Protein AF-A0A5Q2N3W5-F1 (afdb_monomer_lite)

Organism: NCBI:txid356322

Foldseek 3Di:
DVVVVVVVLVVVLVPDDDPRNVVSVVVVVVVVVVVVVVVVVVVVVVQQVPWWWKWKDKPPDIDIDTDDDDQVVSVVVLCVDPVNVVSCVVCVVVVHHIDIDIDTPDD

Sequence (107 aa):
MIKKRIAKKREKAAFLEGEAKEQFIADAKAARRIKRAINRATRRQQHKAEQSRYRVMINNAKMFVTNVANEEEALKKASTHRTFKEQVRMAKSAGREPNISVQILEK

Radiu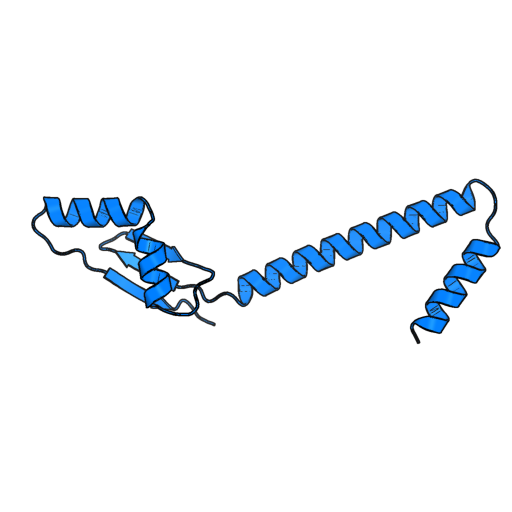s of gyration: 26.45 Å; chains: 1; bounding box: 59×21×67 Å

Secondary structure (DSSP, 8-state):
-HHHHHHHHHHHHHS--THHHHHHHHHHHHHHHHHHHHHHHHHHHHHHHHS-EEEEEETTEEEEEES-SSHHHHHHHHHHSHHHHHHHHHHHHTT----EEEEEE--

pLDDT: mean 81.99, std 9.6, range [54.56, 93.88]

Structure (mmCIF, N/CA/C/O backbone):
data_AF-A0A5Q2N3W5-F1
#
_entry.id   AF-A0A5Q2N3W5-F1
#
loop_
_atom_site.group_PDB
_atom_site.id
_atom_site.type_symbol
_atom_site.label_atom_id
_atom_site.label_alt_id
_atom_site.label_comp_id
_atom_site.label_asym_id
_atom_site.label_entity_id
_atom_site.label_seq_id
_atom_site.pdbx_PDB_ins_code
_ato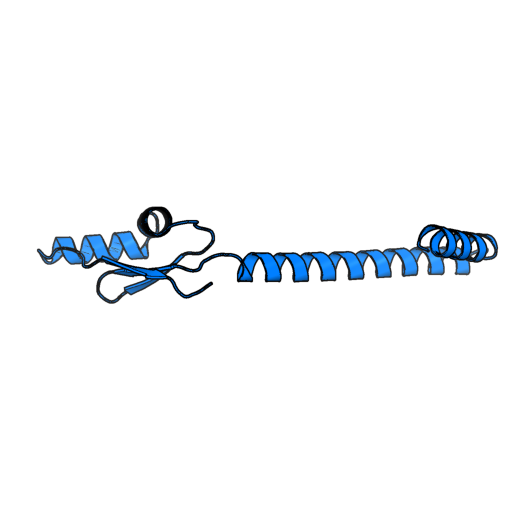m_site.Cartn_x
_atom_site.Cartn_y
_atom_site.Cartn_z
_atom_site.occupancy
_atom_site.B_iso_or_equiv
_atom_site.auth_seq_id
_atom_site.auth_comp_id
_atom_site.auth_asym_id
_atom_site.auth_atom_id
_atom_site.pdbx_PDB_model_num
ATOM 1 N N . MET A 1 1 ? 31.658 -8.291 -15.296 1.00 61.56 1 MET A N 1
ATOM 2 C CA . MET A 1 1 ? 30.882 -8.566 -16.538 1.00 61.56 1 MET A CA 1
ATOM 3 C C . MET A 1 1 ? 30.121 -7.370 -17.127 1.00 61.56 1 MET A C 1
ATOM 5 O O . MET A 1 1 ? 30.046 -7.271 -18.347 1.00 61.56 1 MET A O 1
ATOM 9 N N . ILE A 1 2 ? 29.563 -6.456 -16.323 1.00 57.62 2 ILE A N 1
ATOM 10 C CA . ILE A 1 2 ? 28.739 -5.332 -16.824 1.00 57.62 2 ILE A CA 1
ATOM 11 C C . ILE A 1 2 ? 29.518 -4.397 -17.770 1.00 57.62 2 ILE A C 1
ATOM 13 O O . ILE A 1 2 ? 29.005 -4.045 -18.830 1.00 57.62 2 ILE A O 1
ATOM 17 N N . LYS A 1 3 ? 30.782 -4.079 -17.449 1.00 60.03 3 LYS A N 1
ATOM 18 C CA . LYS A 1 3 ? 31.656 -3.230 -18.283 1.00 60.03 3 LYS A CA 1
ATOM 19 C C . LYS A 1 3 ? 31.836 -3.778 -19.714 1.00 60.03 3 LYS A C 1
ATOM 21 O O . LYS A 1 3 ? 31.668 -3.027 -20.668 1.00 60.03 3 LYS A O 1
ATOM 26 N N . LYS A 1 4 ? 32.033 -5.099 -19.872 1.00 69.69 4 LYS A N 1
ATOM 27 C CA . LYS A 1 4 ? 32.146 -5.771 -21.187 1.00 69.69 4 LYS A CA 1
ATOM 28 C C . LYS A 1 4 ? 30.849 -5.682 -22.013 1.00 69.69 4 LYS A C 1
ATOM 30 O O . LYS A 1 4 ? 30.894 -5.462 -23.217 1.00 69.69 4 LYS A O 1
ATOM 35 N N . ARG A 1 5 ? 29.675 -5.794 -21.373 1.00 64.50 5 ARG A N 1
ATOM 36 C CA . ARG A 1 5 ? 28.367 -5.652 -22.051 1.00 64.50 5 ARG A CA 1
ATOM 37 C C . ARG A 1 5 ? 28.077 -4.213 -22.491 1.00 64.50 5 ARG A C 1
ATOM 39 O O . ARG A 1 5 ? 27.420 -4.017 -23.509 1.00 64.50 5 ARG A O 1
ATOM 46 N N . ILE A 1 6 ? 28.538 -3.222 -21.727 1.00 67.69 6 ILE A N 1
ATOM 47 C CA . ILE A 1 6 ? 28.403 -1.801 -22.080 1.00 67.69 6 ILE A CA 1
ATOM 48 C C . ILE A 1 6 ? 29.314 -1.459 -23.264 1.00 67.69 6 ILE A C 1
ATOM 50 O O . ILE A 1 6 ? 28.844 -0.809 -24.194 1.00 67.69 6 ILE A O 1
ATOM 54 N N . ALA A 1 7 ? 30.557 -1.949 -23.269 1.00 67.00 7 ALA A N 1
ATOM 55 C CA . ALA A 1 7 ? 31.491 -1.784 -24.386 1.00 67.00 7 ALA A CA 1
ATOM 56 C C . ALA A 1 7 ? 30.921 -2.353 -25.699 1.00 67.00 7 ALA A C 1
ATOM 58 O O . ALA A 1 7 ? 30.755 -1.611 -26.660 1.00 67.00 7 ALA A O 1
ATOM 59 N N . LYS A 1 8 ? 30.433 -3.602 -25.683 1.00 71.25 8 LYS A N 1
ATOM 60 C CA . LYS A 1 8 ? 29.842 -4.262 -26.865 1.00 71.25 8 LYS A CA 1
ATOM 61 C C . LYS A 1 8 ? 28.601 -3.548 -27.433 1.00 71.25 8 LYS A C 1
ATOM 63 O O . LYS A 1 8 ? 28.320 -3.623 -28.624 1.00 71.25 8 LYS A O 1
ATOM 68 N N . LYS A 1 9 ? 27.826 -2.852 -26.587 1.00 66.44 9 LYS A N 1
ATOM 69 C CA . LYS A 1 9 ? 26.688 -2.021 -27.033 1.00 66.44 9 LYS A CA 1
ATOM 70 C C . LYS A 1 9 ? 27.127 -0.687 -27.639 1.00 66.44 9 LYS A C 1
ATOM 72 O O . LYS A 1 9 ? 26.430 -0.185 -28.512 1.00 66.44 9 LYS A O 1
ATOM 77 N N . ARG A 1 10 ? 28.241 -0.116 -27.168 1.00 67.12 10 ARG A N 1
ATOM 78 C CA . ARG A 1 10 ? 28.831 1.106 -27.733 1.00 67.12 10 ARG A CA 1
ATOM 79 C C . ARG A 1 10 ? 29.478 0.828 -29.087 1.00 67.12 10 ARG A C 1
ATOM 81 O O . ARG A 1 10 ? 29.238 1.592 -30.006 1.00 67.12 10 ARG A O 1
ATOM 88 N N . GLU A 1 11 ? 30.175 -0.297 -29.225 1.00 65.44 11 GLU A N 1
ATOM 89 C CA . GLU A 1 11 ? 30.737 -0.762 -30.503 1.00 65.44 11 GLU A CA 1
ATOM 90 C C . GLU A 1 11 ? 29.647 -0.958 -31.566 1.00 65.44 11 GLU A C 1
ATOM 92 O O . GLU A 1 11 ? 29.752 -0.413 -32.656 1.00 65.44 11 GLU A O 1
ATOM 97 N N . LYS A 1 12 ? 28.536 -1.636 -31.236 1.00 65.75 12 LYS A N 1
ATOM 98 C CA . LYS A 1 12 ? 27.404 -1.782 -32.172 1.00 65.75 12 LYS A CA 1
ATOM 99 C C . LYS A 1 12 ? 26.749 -0.455 -32.561 1.00 65.75 12 LYS A C 1
ATOM 101 O O . LYS A 1 12 ? 26.337 -0.306 -33.699 1.00 65.75 12 LYS A O 1
ATOM 106 N N . ALA A 1 13 ? 26.638 0.493 -31.632 1.00 62.44 13 ALA A N 1
ATOM 107 C CA . ALA A 1 13 ? 26.067 1.810 -31.918 1.00 62.44 13 ALA A CA 1
ATOM 108 C C . ALA A 1 13 ? 27.012 2.714 -32.731 1.00 62.44 13 ALA A C 1
ATOM 110 O O . ALA A 1 13 ? 26.544 3.665 -33.350 1.00 62.44 13 ALA A O 1
ATOM 111 N N . ALA A 1 14 ? 28.320 2.435 -32.704 1.00 65.19 14 ALA A N 1
ATOM 112 C CA . ALA A 1 14 ? 29.327 3.144 -33.488 1.00 65.19 14 ALA A CA 1
ATOM 113 C C . ALA A 1 14 ? 29.337 2.721 -34.968 1.00 65.19 14 ALA A C 1
ATOM 115 O O . ALA A 1 14 ? 29.767 3.503 -35.800 1.00 65.19 14 ALA A O 1
ATOM 116 N N . PHE A 1 15 ? 28.829 1.523 -35.285 1.00 63.91 15 PHE A N 1
ATOM 117 C CA . PHE A 1 15 ? 28.721 0.983 -36.649 1.00 63.91 15 PHE A CA 1
ATOM 118 C C . PHE A 1 15 ? 27.369 1.252 -37.337 1.00 63.91 15 PHE A C 1
ATOM 120 O O . PHE A 1 15 ? 27.165 0.821 -38.467 1.00 63.91 15 PHE A O 1
ATOM 127 N N . LEU A 1 16 ? 26.426 1.912 -36.658 1.00 69.44 16 LEU A N 1
ATOM 128 C CA . LEU A 1 16 ? 25.121 2.271 -37.220 1.00 69.44 16 LEU A CA 1
ATOM 129 C C . LEU A 1 16 ? 25.136 3.745 -37.638 1.00 69.44 16 LEU A C 1
ATOM 131 O O . LEU A 1 16 ? 25.495 4.606 -36.832 1.00 69.44 16 LEU A O 1
ATOM 135 N N . GLU A 1 17 ? 24.683 4.037 -38.855 1.00 71.19 17 GLU A N 1
ATOM 136 C CA . GLU A 1 17 ? 24.532 5.393 -39.397 1.00 71.19 17 GLU A CA 1
ATOM 137 C C . GLU A 1 17 ? 23.094 5.635 -39.883 1.00 71.19 17 GLU A C 1
ATOM 139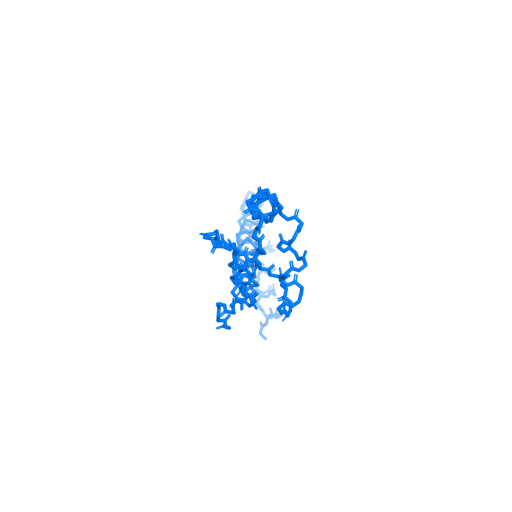 O O . GLU A 1 17 ? 22.332 4.689 -40.095 1.00 71.19 17 GLU A O 1
ATOM 144 N N . GLY A 1 18 ? 22.703 6.909 -39.997 1.00 71.06 18 GLY A N 1
ATOM 145 C CA . GLY A 1 18 ? 21.362 7.313 -40.434 1.00 71.06 18 GLY A CA 1
ATOM 146 C C . GLY A 1 18 ? 20.223 6.808 -39.537 1.00 71.06 18 GLY A C 1
ATOM 147 O O . GLY A 1 18 ? 20.368 6.684 -38.316 1.00 71.06 18 GLY A O 1
ATOM 148 N N . GLU A 1 19 ? 19.085 6.490 -40.153 1.00 68.50 19 GLU A N 1
ATOM 149 C CA . GLU A 1 19 ? 17.837 6.085 -39.483 1.00 68.50 19 GLU A CA 1
ATOM 150 C C . GLU A 1 19 ? 18.004 4.851 -38.576 1.00 68.50 19 GLU A C 1
ATOM 152 O O . GLU A 1 19 ? 17.409 4.769 -37.500 1.00 68.50 19 GLU A O 1
ATOM 157 N N . ALA A 1 20 ? 18.891 3.914 -38.929 1.00 74.38 20 ALA A N 1
ATOM 158 C CA . ALA A 1 20 ? 19.138 2.706 -38.137 1.00 74.38 20 ALA A CA 1
ATOM 159 C C . ALA A 1 20 ? 19.748 3.011 -36.754 1.00 74.38 20 ALA A C 1
ATOM 161 O O . ALA A 1 20 ? 19.461 2.325 -35.765 1.00 74.38 20 ALA A O 1
ATOM 162 N N . LYS A 1 21 ? 20.573 4.061 -36.655 1.00 74.38 21 LYS A N 1
ATOM 163 C CA . LYS A 1 21 ? 21.139 4.531 -35.383 1.00 74.38 21 LYS A CA 1
ATOM 164 C C . LYS A 1 21 ? 20.059 5.153 -34.504 1.00 74.38 21 LYS A C 1
ATOM 166 O O . LYS A 1 21 ? 20.026 4.901 -33.297 1.00 74.38 21 LYS A O 1
ATOM 171 N N . GLU A 1 22 ? 19.172 5.939 -35.101 1.00 74.56 22 GLU A N 1
ATOM 172 C CA . GLU A 1 22 ? 18.067 6.596 -34.403 1.00 74.56 22 GLU A CA 1
ATOM 173 C C . GLU A 1 22 ? 17.059 5.576 -33.869 1.00 74.56 22 GLU A C 1
ATOM 175 O O . GLU A 1 22 ? 16.726 5.615 -32.679 1.00 74.56 22 GLU A O 1
ATOM 180 N N . GLN A 1 23 ? 16.683 4.592 -34.692 1.00 77.19 23 GLN A N 1
ATOM 181 C CA . GLN A 1 23 ? 15.826 3.470 -34.307 1.00 77.19 23 GLN A CA 1
ATOM 182 C C . GLN A 1 23 ? 16.429 2.693 -33.127 1.00 77.19 23 GLN A C 1
ATOM 184 O O . GLN A 1 23 ? 15.775 2.472 -32.107 1.00 77.19 23 GLN A O 1
ATOM 189 N N . PHE A 1 24 ? 17.724 2.360 -33.198 1.00 77.56 24 PHE A N 1
ATOM 190 C CA . PHE A 1 24 ? 18.418 1.639 -32.130 1.00 77.56 24 PHE A CA 1
ATOM 191 C C . PHE A 1 24 ? 18.456 2.426 -30.810 1.00 77.56 24 PHE A C 1
ATOM 193 O O . PHE A 1 24 ? 18.295 1.856 -29.722 1.00 77.56 24 PHE A O 1
ATOM 200 N N . ILE A 1 25 ? 18.658 3.746 -30.872 1.00 77.75 25 ILE A N 1
ATOM 201 C CA . ILE A 1 25 ? 18.619 4.623 -29.694 1.00 77.75 25 ILE A CA 1
ATOM 202 C C . ILE A 1 25 ? 17.200 4.678 -29.115 1.00 77.75 25 ILE A C 1
ATOM 204 O O . ILE A 1 25 ? 17.044 4.598 -27.886 1.00 77.75 25 ILE A O 1
ATOM 208 N N . ALA A 1 26 ? 16.180 4.792 -29.968 1.00 78.88 26 ALA A N 1
ATOM 209 C CA . ALA A 1 26 ? 14.776 4.819 -29.576 1.00 78.88 26 ALA A CA 1
ATOM 210 C C . ALA A 1 26 ? 14.367 3.516 -28.871 1.00 78.88 26 ALA A C 1
ATOM 212 O O . ALA A 1 26 ? 13.892 3.563 -27.730 1.00 78.88 26 ALA A O 1
ATOM 213 N N . ASP A 1 27 ? 14.678 2.363 -29.461 1.00 78.12 27 ASP A N 1
ATOM 214 C CA . ASP A 1 27 ? 14.396 1.038 -28.902 1.00 78.12 27 ASP A CA 1
ATOM 215 C C . ASP A 1 27 ? 15.124 0.816 -27.575 1.00 78.12 27 ASP A C 1
ATOM 217 O O . ASP A 1 27 ? 14.541 0.378 -26.576 1.00 78.12 27 ASP A O 1
ATOM 221 N N . ALA A 1 28 ? 16.401 1.202 -27.495 1.00 82.44 28 ALA A N 1
ATOM 222 C CA . ALA A 1 28 ? 17.161 1.119 -26.253 1.00 82.44 28 ALA A CA 1
ATOM 223 C C . ALA A 1 28 ? 16.561 2.007 -25.147 1.00 82.44 28 ALA A C 1
ATOM 225 O O . ALA A 1 28 ? 16.580 1.634 -23.965 1.00 82.44 28 ALA A O 1
ATOM 226 N N . LYS A 1 29 ? 16.029 3.185 -25.495 1.00 84.62 29 LYS A N 1
ATOM 227 C CA . LYS A 1 29 ? 15.350 4.094 -24.559 1.00 84.62 29 LYS A CA 1
ATOM 228 C C . LYS A 1 29 ? 14.006 3.513 -24.114 1.00 84.62 29 LYS A C 1
ATOM 230 O O . LYS A 1 29 ? 13.723 3.544 -22.912 1.00 84.62 29 LYS A O 1
ATOM 235 N N . ALA A 1 30 ? 13.230 2.935 -25.029 1.00 84.44 30 ALA A N 1
ATOM 236 C CA . ALA A 1 30 ? 11.970 2.254 -24.741 1.00 84.44 30 ALA A CA 1
ATOM 237 C C . ALA A 1 30 ? 12.180 1.063 -23.793 1.00 84.44 30 ALA A C 1
ATOM 239 O O . ALA A 1 30 ? 11.576 1.015 -22.720 1.00 84.44 30 ALA A O 1
ATOM 240 N N . ALA A 1 31 ? 13.144 0.186 -24.084 1.00 85.81 31 ALA A N 1
ATOM 241 C CA . ALA A 1 31 ? 13.488 -0.950 -23.229 1.00 85.81 31 ALA A CA 1
ATOM 242 C C . ALA A 1 31 ? 13.898 -0.516 -21.807 1.00 85.81 31 ALA A C 1
ATOM 244 O O . ALA A 1 31 ? 13.493 -1.124 -20.813 1.00 85.81 31 ALA A O 1
ATOM 245 N N . ARG A 1 32 ? 14.666 0.579 -21.670 1.00 86.38 32 ARG A N 1
ATOM 246 C CA . ARG A 1 32 ? 15.003 1.150 -20.350 1.00 86.38 32 ARG A CA 1
ATOM 247 C C . ARG A 1 32 ? 13.769 1.670 -19.614 1.00 86.38 32 ARG A C 1
ATOM 249 O O . ARG A 1 32 ? 13.694 1.499 -18.397 1.00 86.38 32 ARG A O 1
ATOM 256 N N . ARG A 1 33 ? 12.832 2.319 -20.312 1.00 89.44 33 ARG A N 1
ATOM 257 C CA . ARG A 1 33 ? 11.578 2.819 -19.721 1.00 89.44 33 ARG A CA 1
ATOM 258 C C . ARG A 1 33 ? 10.716 1.666 -19.212 1.00 89.44 33 ARG A C 1
ATOM 260 O O . ARG A 1 33 ? 10.324 1.707 -18.049 1.00 89.44 33 ARG A O 1
ATOM 267 N N . ILE A 1 34 ? 10.529 0.622 -20.019 1.00 88.62 34 ILE A N 1
ATOM 268 C CA . ILE A 1 34 ? 9.779 -0.587 -19.645 1.00 88.62 34 ILE A CA 1
ATOM 269 C C . ILE A 1 34 ? 10.413 -1.246 -18.418 1.00 88.62 34 ILE A C 1
ATOM 271 O O . ILE A 1 34 ? 9.745 -1.436 -17.404 1.00 88.62 34 ILE A O 1
ATOM 275 N N . LYS A 1 35 ? 11.731 -1.486 -18.436 1.00 92.12 35 LYS A N 1
ATOM 276 C CA . LYS A 1 35 ? 12.438 -2.067 -17.284 1.00 92.12 35 LYS A CA 1
ATOM 277 C C . LYS A 1 35 ? 12.277 -1.227 -16.012 1.00 92.12 35 LYS A C 1
ATOM 279 O O . LYS A 1 35 ? 12.076 -1.774 -14.932 1.00 92.12 35 LYS A O 1
ATOM 284 N N . ARG A 1 36 ? 12.364 0.104 -16.114 1.00 93.88 36 ARG A N 1
ATOM 285 C CA . ARG A 1 36 ? 12.141 1.003 -14.967 1.00 93.88 36 ARG A CA 1
ATOM 286 C C . ARG A 1 36 ? 10.704 0.921 -14.455 1.00 93.88 36 ARG A C 1
ATOM 288 O O . ARG A 1 36 ? 10.520 0.948 -13.243 1.00 93.88 36 ARG A O 1
ATOM 295 N N . ALA A 1 37 ? 9.716 0.838 -15.343 1.00 93.19 37 ALA A N 1
ATOM 296 C CA . ALA A 1 37 ? 8.313 0.699 -14.967 1.00 93.19 37 ALA A CA 1
ATOM 297 C C . ALA A 1 37 ? 8.067 -0.618 -14.217 1.00 93.19 37 ALA A C 1
ATOM 299 O O . ALA A 1 37 ? 7.509 -0.581 -13.122 1.00 93.19 37 ALA A O 1
ATOM 300 N N . ILE A 1 38 ? 8.587 -1.736 -14.736 1.00 92.75 38 ILE A N 1
ATOM 301 C CA . ILE A 1 38 ? 8.521 -3.052 -14.083 1.00 92.75 38 ILE A CA 1
ATOM 302 C C . ILE A 1 38 ? 9.173 -2.985 -12.700 1.00 92.75 38 ILE A C 1
ATOM 304 O O . ILE A 1 38 ? 8.511 -3.249 -11.705 1.00 92.75 38 ILE A O 1
ATOM 308 N N . ASN A 1 39 ? 10.419 -2.509 -12.604 1.00 92.75 39 ASN A N 1
ATOM 309 C CA . ASN A 1 39 ? 11.118 -2.404 -11.320 1.00 92.75 39 ASN A CA 1
ATOM 310 C C . ASN A 1 39 ? 10.365 -1.533 -10.298 1.00 92.75 39 ASN A C 1
ATOM 312 O O . ASN A 1 39 ? 10.349 -1.844 -9.110 1.00 92.75 39 ASN A O 1
ATOM 316 N N . ARG A 1 40 ? 9.743 -0.430 -10.740 1.00 92.94 40 ARG A N 1
ATOM 317 C CA . ARG A 1 40 ? 8.917 0.422 -9.870 1.00 92.94 40 ARG A CA 1
ATOM 318 C C . ARG A 1 40 ? 7.667 -0.312 -9.394 1.00 92.94 40 ARG A C 1
ATOM 320 O O . ARG A 1 40 ? 7.315 -0.173 -8.227 1.00 92.94 40 ARG A O 1
ATOM 327 N N . ALA A 1 41 ? 7.003 -1.065 -10.269 1.00 89.94 41 ALA A N 1
ATOM 328 C CA . ALA A 1 41 ? 5.833 -1.859 -9.913 1.00 89.94 41 ALA A CA 1
ATOM 329 C C . ALA A 1 41 ? 6.198 -2.964 -8.912 1.00 89.94 41 ALA A C 1
ATOM 331 O O . ALA A 1 41 ? 5.581 -3.038 -7.851 1.00 89.94 41 ALA A O 1
ATOM 332 N N . THR A 1 42 ? 7.263 -3.725 -9.178 1.00 91.44 42 THR A N 1
ATOM 333 C CA . THR A 1 42 ? 7.770 -4.768 -8.276 1.00 91.44 42 THR A CA 1
ATOM 334 C C . THR A 1 42 ? 8.132 -4.196 -6.909 1.00 91.44 42 THR A C 1
ATOM 336 O O . THR A 1 42 ? 7.671 -4.709 -5.897 1.00 91.44 42 THR A O 1
ATOM 339 N N . ARG A 1 43 ? 8.864 -3.073 -6.859 1.00 88.50 43 ARG A N 1
ATOM 340 C CA . ARG A 1 43 ? 9.221 -2.422 -5.589 1.00 88.50 43 ARG A CA 1
ATOM 341 C C . ARG A 1 43 ? 7.991 -1.946 -4.811 1.00 88.50 43 ARG A C 1
ATOM 343 O O . ARG A 1 43 ? 7.951 -2.061 -3.593 1.00 88.50 43 ARG A O 1
ATOM 350 N N . ARG A 1 44 ? 6.975 -1.410 -5.495 1.00 85.69 44 ARG A N 1
ATOM 351 C CA . ARG A 1 44 ? 5.707 -1.024 -4.849 1.00 85.69 44 ARG A CA 1
ATOM 352 C C . ARG A 1 44 ? 4.964 -2.237 -4.299 1.00 85.69 44 ARG A C 1
ATOM 354 O O . ARG A 1 44 ? 4.371 -2.131 -3.234 1.00 85.69 44 ARG A O 1
ATOM 361 N N . GLN A 1 45 ? 4.972 -3.355 -5.018 1.00 84.69 45 GLN A N 1
ATOM 362 C CA . GLN A 1 45 ? 4.341 -4.591 -4.566 1.00 84.69 45 GLN A CA 1
ATOM 363 C C . GLN A 1 45 ? 5.065 -5.170 -3.347 1.00 84.69 45 GLN A C 1
ATOM 365 O O . GLN A 1 45 ? 4.399 -5.502 -2.375 1.00 84.69 45 GLN A O 1
ATOM 370 N N . GLN A 1 46 ? 6.400 -5.196 -3.367 1.00 86.19 46 GLN A N 1
ATOM 371 C CA . GLN A 1 46 ? 7.230 -5.598 -2.228 1.00 86.19 46 GLN A CA 1
ATOM 372 C C . GLN A 1 46 ? 6.955 -4.721 -1.005 1.00 86.19 46 GLN A C 1
ATOM 374 O O . GLN A 1 46 ? 6.549 -5.243 0.021 1.00 86.19 46 GLN A O 1
ATOM 379 N N . HIS A 1 47 ? 7.003 -3.391 -1.140 1.00 81.25 47 HIS A N 1
ATOM 380 C CA . HIS A 1 47 ? 6.672 -2.495 -0.026 1.00 81.25 47 HIS A CA 1
ATOM 381 C C . HIS A 1 47 ? 5.236 -2.671 0.496 1.00 81.25 47 HIS A C 1
ATOM 383 O O . HIS A 1 47 ? 5.000 -2.539 1.689 1.00 81.25 47 HIS A O 1
ATOM 389 N N . LYS A 1 48 ? 4.257 -2.973 -0.369 1.00 76.56 48 LYS A N 1
ATOM 390 C CA . LYS A 1 48 ? 2.875 -3.268 0.060 1.00 76.56 48 LYS A CA 1
ATOM 391 C C . LYS A 1 48 ? 2.724 -4.618 0.767 1.00 76.56 48 LYS A C 1
ATOM 393 O O . LYS A 1 48 ? 1.726 -4.795 1.468 1.00 76.56 48 LYS A O 1
ATOM 398 N N . ALA A 1 49 ? 3.620 -5.562 0.495 1.00 75.12 49 ALA A N 1
ATOM 399 C CA . ALA A 1 49 ? 3.666 -6.866 1.143 1.00 75.12 49 ALA A CA 1
ATOM 400 C C . ALA A 1 49 ? 4.414 -6.786 2.482 1.00 75.12 49 ALA A C 1
ATOM 402 O O . ALA A 1 49 ? 3.938 -7.331 3.460 1.00 75.12 49 ALA A O 1
ATOM 403 N N . GLU A 1 50 ? 5.514 -6.030 2.544 1.00 75.50 50 GLU A N 1
ATOM 404 C CA . GLU A 1 50 ? 6.307 -5.792 3.764 1.00 75.50 50 GLU A CA 1
ATOM 405 C C . GLU A 1 50 ? 5.576 -4.944 4.815 1.00 75.50 50 GLU A C 1
ATOM 407 O O . GLU A 1 50 ? 5.935 -4.950 5.990 1.00 75.50 50 GLU A O 1
ATOM 412 N N . GLN A 1 51 ? 4.580 -4.157 4.404 1.00 74.50 51 GLN A N 1
ATOM 413 C CA . GLN A 1 51 ? 3.796 -3.352 5.332 1.00 74.50 51 GLN A CA 1
ATOM 414 C C . GLN A 1 51 ? 2.860 -4.235 6.154 1.00 74.50 51 GLN A C 1
ATOM 416 O O . GLN A 1 51 ? 1.859 -4.725 5.626 1.00 74.50 51 GLN A O 1
ATOM 421 N N . SER A 1 52 ? 3.123 -4.306 7.460 1.00 71.06 52 SER A N 1
ATOM 422 C CA . SER A 1 52 ? 2.202 -4.870 8.443 1.00 71.06 52 SER A CA 1
ATOM 423 C C . SER A 1 52 ? 0.799 -4.301 8.246 1.00 71.06 52 SER A C 1
ATOM 425 O O . SER A 1 52 ? 0.601 -3.080 8.125 1.00 71.06 52 SER A O 1
ATOM 427 N N . ARG A 1 53 ? -0.187 -5.195 8.191 1.00 81.06 53 ARG A N 1
ATOM 428 C CA . ARG A 1 53 ? -1.597 -4.828 8.083 1.00 81.06 53 ARG A CA 1
ATOM 429 C C . ARG A 1 53 ? -2.261 -5.054 9.426 1.00 81.06 53 ARG A C 1
ATOM 431 O O . ARG A 1 53 ? -2.295 -6.166 9.934 1.00 81.06 53 ARG A O 1
ATOM 438 N N . TYR A 1 54 ? -2.842 -3.999 9.972 1.00 87.12 54 TYR A N 1
ATOM 439 C CA . TYR A 1 54 ? -3.634 -4.070 11.190 1.00 87.12 54 TYR A CA 1
ATOM 440 C C . TYR A 1 54 ? -5.110 -3.992 10.822 1.00 87.12 54 TYR A C 1
ATOM 442 O O . TYR A 1 54 ? -5.541 -3.116 10.069 1.00 87.12 54 TYR A O 1
ATOM 450 N N . ARG A 1 55 ? -5.903 -4.915 11.350 1.00 87.44 55 ARG A N 1
ATOM 451 C CA . ARG A 1 55 ? -7.359 -4.841 11.347 1.00 87.44 55 ARG A CA 1
ATOM 452 C C . ARG A 1 55 ? -7.797 -4.191 12.647 1.00 87.44 55 ARG A C 1
ATOM 454 O O . ARG A 1 55 ? -7.631 -4.767 13.713 1.00 87.44 55 ARG A O 1
ATOM 461 N N . VAL A 1 56 ? -8.388 -3.010 12.546 1.00 87.94 56 VAL A N 1
ATOM 462 C CA . VAL A 1 56 ? -9.045 -2.341 13.668 1.00 87.94 56 VAL A CA 1
ATOM 463 C C . VAL A 1 56 ? -10.538 -2.629 13.569 1.00 87.94 56 VAL A C 1
ATOM 465 O O . VAL A 1 56 ? -11.189 -2.301 12.576 1.00 87.94 56 VAL A O 1
ATOM 468 N N . MET A 1 57 ? -11.067 -3.293 14.582 1.00 89.19 57 MET A N 1
ATOM 469 C CA . MET A 1 57 ? -12.475 -3.614 14.759 1.00 89.19 57 MET A CA 1
ATOM 470 C C . MET A 1 57 ? -13.078 -2.609 15.734 1.00 89.19 57 MET A C 1
ATOM 472 O O . MET A 1 57 ? -12.508 -2.372 16.794 1.00 89.19 57 MET A O 1
ATOM 476 N N . ILE A 1 58 ? -14.217 -2.016 15.380 1.00 88.12 58 ILE A N 1
ATOM 477 C CA . ILE A 1 58 ? -14.945 -1.078 16.244 1.00 88.12 58 ILE A CA 1
ATOM 478 C C . ILE A 1 58 ? -16.414 -1.448 16.179 1.00 88.12 58 ILE A C 1
ATOM 480 O O . ILE A 1 58 ? -17.047 -1.281 15.133 1.00 88.12 58 ILE A O 1
ATOM 484 N N . ASN 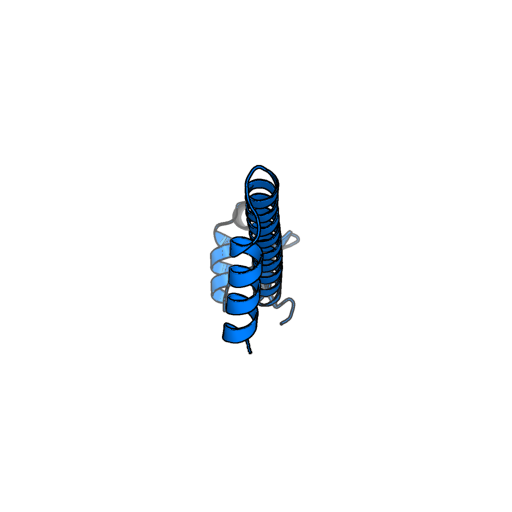A 1 59 ? -16.961 -1.943 17.284 1.00 85.62 59 ASN A N 1
ATOM 485 C CA . ASN A 1 59 ? -18.295 -2.533 17.327 1.00 85.62 59 ASN A CA 1
ATOM 486 C C . ASN A 1 59 ? -18.439 -3.592 16.208 1.00 85.62 59 ASN A C 1
ATOM 488 O O . ASN A 1 59 ? -17.761 -4.616 16.232 1.00 85.62 59 ASN A O 1
ATOM 492 N N . ASN A 1 60 ? -19.253 -3.310 15.184 1.00 83.00 60 ASN A N 1
ATOM 493 C CA . ASN A 1 60 ? -19.478 -4.192 14.033 1.00 83.00 60 ASN A CA 1
ATOM 494 C C . ASN A 1 60 ? -18.718 -3.762 12.762 1.00 83.00 60 ASN A C 1
ATOM 496 O O . ASN A 1 60 ? -18.789 -4.442 11.737 1.00 83.00 60 ASN A O 1
ATOM 500 N N . ALA A 1 61 ? -18.004 -2.635 12.799 1.00 83.81 61 ALA A N 1
ATOM 501 C CA . ALA A 1 61 ? -17.256 -2.120 11.661 1.00 83.81 61 ALA A CA 1
ATOM 502 C C . ALA A 1 61 ? -15.819 -2.650 11.659 1.00 83.81 61 ALA A C 1
ATOM 504 O O . ALA A 1 61 ? -15.161 -2.726 12.698 1.00 83.81 61 ALA A O 1
ATOM 505 N N . LYS A 1 62 ? -15.320 -2.980 10.465 1.00 87.31 62 LYS A N 1
ATOM 506 C CA . LYS A 1 62 ? -13.940 -3.426 10.254 1.00 87.31 62 LYS A CA 1
ATOM 507 C C . LYS A 1 62 ? -13.186 -2.379 9.455 1.00 87.31 62 LYS A C 1
ATOM 509 O O . LYS A 1 62 ? -13.685 -1.890 8.443 1.00 87.31 62 LYS A O 1
ATOM 514 N N . MET A 1 63 ? -11.971 -2.079 9.879 1.00 87.69 63 MET A N 1
ATOM 515 C CA . MET A 1 63 ? -11.069 -1.173 9.189 1.00 87.69 63 MET A CA 1
ATOM 516 C C . MET A 1 63 ? -9.706 -1.8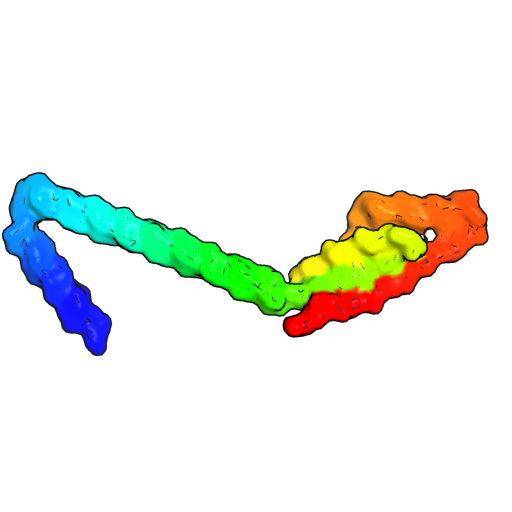21 9.007 1.00 87.69 63 MET A C 1
ATOM 518 O O . MET A 1 63 ? -9.206 -2.491 9.904 1.00 87.69 63 MET A O 1
ATOM 522 N N . PHE A 1 64 ? -9.091 -1.592 7.850 1.00 86.19 64 PHE A N 1
ATOM 523 C CA . PHE A 1 64 ? -7.734 -2.047 7.572 1.00 86.19 64 PHE A CA 1
ATOM 524 C C . PHE A 1 64 ? -6.800 -0.845 7.549 1.00 86.19 64 PHE A C 1
ATOM 526 O O . PHE A 1 64 ? -7.011 0.106 6.797 1.00 86.19 64 PHE A O 1
ATOM 533 N N . VAL A 1 65 ? -5.765 -0.900 8.375 1.00 86.50 65 VAL A N 1
ATOM 534 C CA . VAL A 1 65 ? -4.735 0.123 8.479 1.00 86.50 65 VAL A CA 1
ATOM 535 C C . VAL A 1 65 ? -3.414 -0.490 8.045 1.00 86.50 65 VAL A C 1
ATOM 537 O O . VAL A 1 65 ? -2.991 -1.524 8.553 1.00 86.50 65 VAL A O 1
ATOM 540 N N . THR A 1 66 ? -2.768 0.148 7.076 1.00 84.12 66 THR A N 1
ATOM 541 C CA . THR A 1 66 ? -1.447 -0.245 6.576 1.00 84.12 66 THR A CA 1
ATOM 542 C C . THR A 1 66 ? -0.420 0.841 6.877 1.00 84.12 66 THR A C 1
ATOM 544 O O . THR A 1 66 ? -0.786 1.984 7.188 1.00 84.12 66 THR A O 1
ATOM 547 N N . ASN A 1 67 ? 0.865 0.509 6.726 1.00 82.19 67 ASN A N 1
ATOM 548 C CA . ASN A 1 67 ? 1.984 1.438 6.918 1.00 82.19 67 ASN A CA 1
ATOM 549 C C . ASN A 1 67 ? 2.032 2.022 8.340 1.00 82.19 67 ASN A C 1
ATOM 551 O O . ASN A 1 67 ? 1.993 3.242 8.511 1.00 82.19 67 ASN A O 1
ATOM 555 N N . VAL A 1 68 ? 2.035 1.133 9.329 1.00 84.50 68 VAL A N 1
ATOM 556 C CA . VAL A 1 68 ? 2.139 1.422 10.765 1.00 84.50 68 VAL A CA 1
ATOM 557 C C . VAL A 1 68 ? 2.996 0.331 11.401 1.00 84.50 68 VAL A C 1
ATOM 559 O O . VAL A 1 68 ? 2.927 -0.826 10.975 1.00 84.50 68 VAL A O 1
ATOM 562 N N . ALA A 1 69 ? 3.841 0.703 12.359 1.00 79.75 69 ALA A N 1
ATOM 563 C CA . ALA A 1 69 ? 4.810 -0.213 12.954 1.00 79.75 69 ALA A CA 1
ATOM 564 C C . ALA A 1 69 ? 4.201 -1.039 14.094 1.00 79.75 69 ALA A C 1
ATOM 566 O O . ALA A 1 69 ? 4.539 -2.212 14.247 1.00 79.75 69 ALA A O 1
ATOM 567 N N . ASN A 1 70 ? 3.276 -0.453 14.855 1.00 86.06 70 ASN A N 1
ATOM 568 C CA . ASN A 1 70 ? 2.694 -1.034 16.064 1.00 86.06 70 ASN A CA 1
ATOM 569 C C . ASN A 1 70 ? 1.158 -0.865 16.118 1.00 86.06 70 ASN A C 1
ATOM 571 O O . ASN A 1 70 ? 0.545 -0.178 15.292 1.00 86.06 70 ASN A O 1
ATOM 575 N N . GLU A 1 71 ? 0.535 -1.505 17.109 1.00 85.62 71 GLU A N 1
ATOM 576 C CA . GLU A 1 71 ? -0.916 -1.454 17.338 1.00 85.62 71 GLU A CA 1
ATOM 577 C C . GLU A 1 71 ? -1.406 -0.052 17.732 1.00 85.62 71 GLU A C 1
ATOM 579 O O . GLU A 1 71 ? -2.470 0.384 17.288 1.00 85.62 71 GLU A O 1
ATOM 584 N N . GLU A 1 72 ? -0.616 0.690 18.511 1.00 88.19 72 GLU A N 1
ATOM 585 C CA . GLU A 1 72 ? -0.958 2.046 18.955 1.00 88.19 72 GLU A CA 1
ATOM 586 C C . GLU A 1 72 ? -1.059 3.030 17.781 1.00 88.19 72 GLU A C 1
ATOM 588 O O . GLU A 1 72 ? -2.009 3.812 17.681 1.00 88.19 72 GLU A O 1
ATOM 593 N N . GLU A 1 73 ? -0.118 2.970 16.837 1.00 87.75 73 GLU A N 1
ATOM 594 C CA . GLU A 1 73 ? -0.152 3.757 15.607 1.00 87.75 73 GLU A CA 1
ATOM 595 C C . GLU A 1 73 ? -1.320 3.343 14.716 1.00 87.75 73 GLU A C 1
ATOM 597 O O . GLU A 1 73 ? -1.963 4.207 14.110 1.00 87.75 73 GLU A O 1
ATOM 602 N N . ALA A 1 74 ? -1.627 2.043 14.647 1.00 88.75 74 ALA A N 1
ATOM 603 C CA . ALA A 1 74 ? -2.785 1.552 13.913 1.00 88.75 74 ALA A CA 1
ATOM 604 C C . ALA A 1 74 ? -4.083 2.154 14.468 1.00 88.75 74 ALA A C 1
ATOM 606 O O . ALA A 1 74 ? -4.908 2.654 13.698 1.00 88.75 74 ALA A O 1
ATOM 607 N N . LEU A 1 75 ? -4.229 2.188 15.795 1.00 89.88 75 LEU A N 1
ATOM 608 C CA . LEU A 1 75 ? -5.375 2.783 16.474 1.00 89.88 75 LEU A CA 1
ATOM 609 C C . LEU A 1 75 ? -5.437 4.304 16.277 1.00 89.88 75 LEU A C 1
ATOM 611 O O . LEU A 1 75 ? -6.492 4.838 15.928 1.00 89.88 75 LEU A O 1
ATOM 615 N N . LYS A 1 76 ? -4.311 5.009 16.428 1.00 90.94 76 LYS A N 1
ATOM 616 C CA . LYS A 1 76 ? -4.222 6.463 16.210 1.00 90.94 76 LYS A CA 1
ATOM 617 C C . LYS A 1 76 ? -4.583 6.840 14.777 1.00 90.94 76 LYS A C 1
ATOM 619 O O . LYS A 1 76 ? -5.274 7.827 14.543 1.00 90.94 76 LYS A O 1
ATOM 624 N N . LYS A 1 77 ? -4.146 6.052 13.799 1.00 90.31 77 LYS A N 1
ATOM 625 C CA . LYS A 1 77 ? -4.488 6.272 12.394 1.00 90.31 77 LYS A CA 1
ATOM 626 C C . LYS A 1 77 ? -5.953 5.943 12.125 1.00 90.31 77 LYS A C 1
ATOM 628 O O . LYS A 1 77 ? -6.624 6.719 11.444 1.00 90.31 77 LYS A O 1
ATOM 633 N N . ALA A 1 78 ? -6.474 4.863 12.706 1.00 90.25 78 ALA A N 1
ATOM 634 C CA . ALA A 1 78 ? -7.886 4.515 12.603 1.00 90.25 78 ALA A CA 1
ATOM 635 C C . ALA A 1 78 ? -8.790 5.609 13.195 1.00 90.25 78 ALA A C 1
ATOM 637 O O . ALA A 1 78 ? -9.794 5.946 12.573 1.00 90.25 78 ALA A O 1
ATOM 638 N N . SER A 1 79 ? -8.407 6.234 14.315 1.00 89.00 79 SER A N 1
ATOM 639 C CA . SER A 1 79 ? -9.214 7.259 14.997 1.00 89.00 79 SER A CA 1
ATOM 640 C C . SER A 1 79 ? -9.439 8.535 14.183 1.00 89.00 79 SER A C 1
ATOM 642 O O . SER A 1 79 ? -10.438 9.237 14.362 1.00 89.00 79 SER A O 1
ATOM 644 N N . THR A 1 80 ? -8.552 8.825 13.228 1.00 90.62 80 THR A N 1
ATOM 645 C CA . THR A 1 80 ? -8.726 9.957 12.309 1.00 90.62 80 THR A CA 1
ATOM 646 C C . THR A 1 80 ? -9.812 9.709 11.261 1.00 90.62 80 THR A C 1
ATOM 648 O O . THR A 1 80 ? -10.405 10.670 10.758 1.00 90.62 80 THR A O 1
ATOM 651 N N . HIS A 1 81 ? -10.112 8.443 10.962 1.00 91.44 81 HIS A N 1
ATOM 652 C CA . HIS A 1 81 ? -11.020 8.053 9.894 1.00 91.44 81 HIS A CA 1
ATOM 653 C C . HIS A 1 81 ? -12.481 8.347 10.240 1.00 91.44 81 HIS A C 1
ATOM 655 O O . HIS A 1 81 ? -12.920 8.224 11.385 1.00 91.44 81 HIS A O 1
ATOM 661 N N . ARG A 1 82 ? -13.270 8.677 9.216 1.00 89.75 82 ARG A N 1
ATOM 662 C CA . ARG A 1 82 ? -14.691 9.011 9.367 1.00 89.75 82 ARG A CA 1
ATOM 663 C C . ARG A 1 82 ? -15.490 7.876 10.014 1.00 89.75 82 ARG A C 1
ATOM 665 O O . ARG A 1 82 ? -16.182 8.111 10.997 1.00 89.75 82 ARG A O 1
ATOM 672 N N . THR A 1 83 ? -15.328 6.652 9.514 1.00 87.62 83 THR A N 1
ATOM 673 C CA . THR A 1 83 ? -16.018 5.456 10.029 1.00 87.62 83 THR A CA 1
ATOM 674 C C . THR A 1 83 ? -15.756 5.224 11.516 1.00 87.62 83 THR A C 1
ATOM 676 O O . THR A 1 83 ? -16.681 4.908 12.255 1.00 87.62 83 THR A O 1
ATOM 679 N N . PHE A 1 84 ? -14.516 5.433 11.973 1.00 91.75 84 PHE A N 1
ATOM 680 C CA . PHE A 1 84 ? -14.164 5.308 13.387 1.00 91.75 84 PHE A CA 1
ATOM 681 C C . PHE A 1 84 ? -14.956 6.306 14.232 1.00 91.75 84 PHE A C 1
ATOM 683 O O . PHE A 1 84 ? -15.627 5.933 15.192 1.00 91.75 84 PHE A O 1
ATOM 690 N N . LYS A 1 85 ? -14.917 7.584 13.841 1.00 91.38 85 LYS A N 1
ATOM 691 C CA . LYS A 1 85 ? -15.610 8.668 14.549 1.00 91.38 85 LYS A CA 1
ATOM 692 C C . LYS A 1 85 ? -17.120 8.450 14.587 1.00 91.38 85 LYS A C 1
ATOM 694 O O . LYS A 1 85 ? -17.740 8.683 15.620 1.00 91.38 85 LYS A O 1
ATOM 699 N N . GLU A 1 86 ? -17.705 7.979 13.489 1.00 91.19 86 GLU A N 1
ATOM 700 C CA . GLU A 1 86 ? -19.136 7.675 13.407 1.00 91.19 86 GLU A CA 1
ATOM 701 C C . GLU A 1 86 ? -19.531 6.532 14.346 1.00 91.19 86 GLU A C 1
ATOM 703 O O . GLU A 1 86 ? -20.494 6.684 15.093 1.00 91.19 86 GLU A O 1
ATOM 708 N N . GLN A 1 87 ? -18.763 5.440 14.389 1.00 89.69 87 GLN A N 1
ATOM 709 C CA . GLN A 1 87 ? -19.038 4.312 15.287 1.00 89.69 87 GLN A CA 1
ATOM 710 C C . GLN A 1 87 ? -18.894 4.684 16.764 1.00 89.69 87 GLN A C 1
ATOM 712 O O . GLN A 1 87 ? -19.734 4.308 17.581 1.00 89.69 87 GLN A O 1
ATOM 717 N N . VAL A 1 88 ? -17.878 5.479 17.108 1.00 90.00 88 VAL A N 1
ATOM 718 C CA . VAL A 1 88 ? -17.722 6.015 18.468 1.00 90.00 88 VAL A CA 1
ATOM 719 C C . VAL A 1 88 ? -18.890 6.930 18.828 1.00 90.00 88 VAL A C 1
ATOM 721 O O . VAL A 1 88 ? -19.433 6.825 19.926 1.00 90.00 88 VAL A O 1
ATOM 724 N N . ARG A 1 89 ? -19.315 7.807 17.911 1.00 91.31 89 ARG A N 1
ATOM 725 C CA . ARG A 1 89 ? -20.467 8.689 18.129 1.00 91.31 89 ARG A CA 1
ATOM 726 C C . ARG A 1 89 ? -21.753 7.888 18.333 1.00 91.31 89 ARG A C 1
ATOM 728 O O . ARG A 1 89 ? -22.496 8.204 19.252 1.00 91.31 89 ARG A O 1
ATOM 735 N N . MET A 1 90 ? -21.985 6.855 17.522 1.00 90.12 90 MET A N 1
ATOM 736 C CA . MET A 1 90 ? -23.152 5.975 17.638 1.00 90.12 90 MET A CA 1
ATOM 737 C C . MET A 1 90 ? -23.183 5.222 18.972 1.00 90.12 90 MET A C 1
ATOM 739 O O . MET A 1 90 ? -24.232 5.160 19.611 1.00 90.12 90 MET A O 1
ATOM 743 N N . ALA A 1 91 ? -22.041 4.688 19.416 1.00 88.62 91 ALA A N 1
ATOM 744 C CA . ALA A 1 91 ? -21.937 4.024 20.715 1.00 88.62 91 ALA A CA 1
ATOM 745 C C . ALA A 1 91 ? -22.269 4.995 21.859 1.00 88.62 91 ALA A C 1
ATOM 747 O O . ALA A 1 91 ? -23.138 4.703 22.680 1.00 88.62 91 ALA A O 1
ATOM 748 N N . LYS A 1 92 ? -21.678 6.198 21.832 1.00 89.94 92 LYS A N 1
ATOM 749 C CA . LYS A 1 92 ? -21.941 7.249 22.825 1.00 89.94 92 LYS A CA 1
ATOM 750 C C . LYS A 1 92 ? -23.403 7.693 22.844 1.00 89.94 92 LYS A C 1
ATOM 752 O O . LYS A 1 92 ? -23.974 7.812 23.921 1.00 89.94 92 LYS A O 1
ATOM 757 N N . SER A 1 93 ? -24.032 7.892 21.682 1.00 90.75 93 SER A N 1
ATOM 758 C CA . SER A 1 93 ? -25.457 8.255 21.614 1.00 90.75 93 SER A CA 1
ATOM 759 C C . SER A 1 93 ? -26.383 7.158 22.140 1.00 90.75 93 SER A C 1
ATOM 761 O O . SER A 1 93 ? -27.482 7.456 22.586 1.00 90.75 93 SER A O 1
ATOM 763 N N . ALA A 1 94 ? -2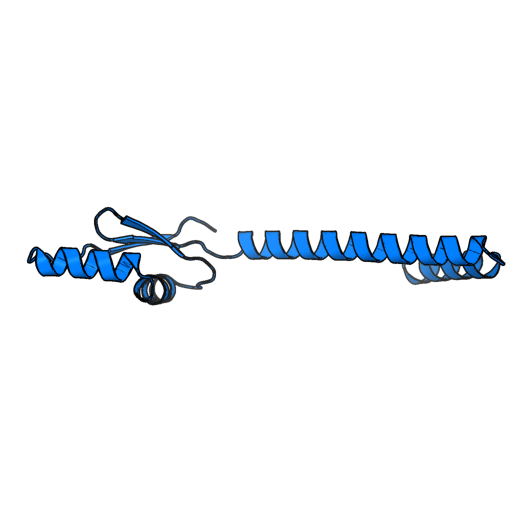5.941 5.900 22.106 1.00 89.56 94 ALA A N 1
ATOM 764 C CA . ALA A 1 94 ? -26.671 4.763 22.658 1.00 89.56 94 ALA A CA 1
ATOM 765 C C . ALA A 1 94 ? -26.356 4.501 24.146 1.00 89.56 94 ALA A C 1
ATOM 767 O O . ALA A 1 94 ? -26.808 3.492 24.683 1.00 89.56 94 ALA A O 1
ATOM 768 N N . GLY A 1 95 ? -25.554 5.356 24.797 1.00 89.38 95 GLY A N 1
ATOM 769 C CA . GLY A 1 95 ? -25.132 5.178 26.190 1.00 89.38 95 GLY A CA 1
ATOM 770 C C . GLY A 1 95 ? -24.189 3.990 26.411 1.00 89.38 95 GLY A C 1
ATOM 771 O O . GLY A 1 95 ? -24.119 3.471 27.520 1.00 89.38 95 GLY A O 1
ATOM 772 N N . ARG A 1 96 ? -23.494 3.523 25.365 1.00 88.00 96 ARG A N 1
ATOM 773 C CA . ARG A 1 96 ? -22.570 2.380 25.419 1.00 88.00 96 ARG A CA 1
ATOM 774 C C . ARG A 1 96 ? -21.135 2.824 25.176 1.00 88.00 96 ARG A C 1
ATOM 776 O O . ARG A 1 96 ? -20.877 3.756 24.411 1.00 88.00 96 ARG A O 1
ATOM 783 N N . GLU A 1 97 ? -20.190 2.100 25.763 1.00 86.50 97 GLU A N 1
ATOM 784 C CA . GLU A 1 97 ? -18.781 2.269 25.424 1.00 86.50 97 GLU A CA 1
ATOM 785 C C . GLU A 1 97 ? -18.460 1.589 24.082 1.00 86.50 97 GLU A C 1
ATOM 787 O O . GLU A 1 97 ? -18.949 0.487 23.810 1.00 86.50 97 GLU A O 1
ATOM 792 N N . PRO A 1 98 ? -17.679 2.238 23.200 1.00 85.62 98 PRO A N 1
ATOM 793 C CA . PRO A 1 98 ? -17.263 1.635 21.942 1.00 85.62 98 PRO A CA 1
ATOM 794 C C . PRO A 1 98 ? -16.298 0.474 22.205 1.00 85.62 98 PRO A C 1
ATOM 796 O O . PRO A 1 98 ? -15.248 0.662 22.814 1.00 85.62 98 PRO A O 1
ATOM 799 N N . ASN A 1 99 ? -16.622 -0.712 21.692 1.00 87.44 99 ASN A N 1
ATOM 800 C CA . ASN A 1 99 ? -15.726 -1.862 21.771 1.00 87.44 99 ASN A CA 1
ATOM 801 C C . ASN A 1 99 ? -14.709 -1.785 20.628 1.00 87.44 99 ASN A C 1
ATOM 803 O O . ASN A 1 99 ? -15.100 -1.850 19.460 1.00 87.44 99 ASN A O 1
ATOM 807 N N . ILE A 1 100 ? -13.428 -1.626 20.959 1.00 88.69 100 ILE A N 1
ATOM 808 C CA . ILE A 1 100 ? -12.342 -1.499 19.987 1.00 88.69 100 ILE A CA 1
ATOM 809 C C . ILE A 1 100 ? -11.355 -2.644 20.196 1.00 88.69 100 ILE A C 1
ATOM 811 O O . ILE A 1 100 ? -10.811 -2.801 21.284 1.00 88.69 100 ILE A O 1
ATOM 815 N N . SER A 1 101 ? -11.076 -3.407 19.143 1.00 87.81 101 SER A N 1
ATOM 816 C CA . SER A 1 101 ? -9.992 -4.390 19.142 1.00 87.81 101 SER A CA 1
ATOM 817 C C . SER A 1 101 ? -9.088 -4.201 17.931 1.00 87.81 101 SER A C 1
ATOM 819 O O . SER A 1 101 ? -9.540 -3.899 16.826 1.00 87.81 101 SER A O 1
ATOM 821 N N . VAL A 1 102 ? -7.784 -4.349 18.145 1.00 88.31 102 VAL A N 1
ATOM 822 C CA . VAL A 1 102 ? -6.772 -4.295 17.090 1.00 88.31 102 VAL A CA 1
ATOM 823 C C . VAL A 1 102 ? -6.229 -5.705 16.915 1.00 88.31 102 VAL A C 1
ATOM 825 O O . VAL A 1 102 ? -5.858 -6.360 17.879 1.00 88.31 102 VAL A O 1
ATOM 828 N N . GLN A 1 103 ? -6.240 -6.198 15.684 1.00 87.50 103 GLN A N 1
ATOM 829 C CA . GLN A 1 103 ? -5.714 -7.506 15.315 1.00 87.50 103 GLN A CA 1
ATOM 830 C C . GLN A 1 103 ? -4.657 -7.322 14.233 1.00 87.50 103 GLN A C 1
ATOM 832 O O . GLN A 1 103 ? -4.902 -6.650 13.229 1.00 87.50 103 GLN A O 1
ATOM 837 N N . ILE A 1 104 ? -3.497 -7.947 14.396 1.00 83.56 104 ILE A N 1
ATOM 838 C CA . ILE A 1 104 ? -2.482 -8.010 13.342 1.00 83.56 104 ILE A CA 1
ATOM 839 C C . ILE A 1 104 ? -2.937 -9.048 12.310 1.00 83.56 104 ILE A C 1
ATOM 841 O O . ILE A 1 104 ? -3.134 -10.216 12.635 1.00 83.56 104 ILE A O 1
ATOM 845 N N . LEU A 1 105 ? -3.117 -8.626 11.060 1.00 79.06 105 LEU A N 1
ATOM 846 C CA . LEU A 1 105 ? -3.291 -9.519 9.914 1.00 79.06 105 LEU A CA 1
ATOM 847 C C . LEU A 1 105 ? -1.926 -9.757 9.275 1.00 79.06 105 LEU A C 1
ATOM 849 O O . LEU A 1 105 ? -1.614 -9.159 8.249 1.00 79.06 105 LEU A O 1
ATOM 853 N N . GLU A 1 106 ? -1.166 -10.626 9.938 1.00 66.38 106 GLU A N 1
ATOM 854 C CA . GLU A 1 106 ? 0.091 -11.254 9.506 1.00 66.38 106 GLU A CA 1
ATOM 855 C C . GLU A 1 106 ? 1.285 -10.347 9.123 1.00 66.38 106 GLU A C 1
ATOM 857 O O . GLU A 1 106 ? 1.167 -9.155 8.824 1.00 66.38 106 GLU A O 1
ATOM 862 N N . LYS A 1 107 ? 2.467 -10.980 9.199 1.00 54.56 107 LYS A N 1
ATOM 863 C CA . LYS A 1 107 ? 3.722 -10.620 8.526 1.00 54.56 107 LYS A CA 1
ATOM 864 C C . LYS A 1 107 ? 3.768 -11.306 7.166 1.00 54.56 107 LYS A C 1
ATOM 866 O O . LYS A 1 107 ? 3.346 -12.480 7.118 1.00 54.56 107 LYS A O 1
#